Protein AF-A0A7V3CQM9-F1 (afdb_monomer)

Nearest PDB structures (foldseek):
  2nn4-assembly1_A  TM=9.702E-01  e=4.933E+00  Bacillus subtilis
  3nxs-assembly1_A-2  TM=5.792E-01  e=7.124E+00  Mycolicibacterium smegmatis MC2 155

Secondary structure (DSSP, 8-state):
-HHHHHHHHHHHHHHHHHHHHHHHHHHHHSS---------HHHHHHHHHHHHHHTTSS-HHHHHHHHHHHH-

Structure (mmCIF, N/CA/C/O backbone):
data_AF-A0A7V3CQM9-F1
#
_entry.id   AF-A0A7V3CQM9-F1
#
loop_
_atom_site.group_PDB
_atom_site.id
_atom_site.type_symbol
_atom_site.label_atom_id
_atom_site.label_alt_id
_atom_site.label_comp_id
_atom_site.label_asym_id
_atom_site.label_entity_id
_atom_site.label_seq_id
_atom_site.pdbx_PDB_ins_code
_atom_site.Cartn_x
_atom_site.Cartn_y
_atom_site.Cartn_z
_atom_site.occupancy
_atom_site.B_iso_or_equiv
_atom_site.auth_seq_id
_atom_site.auth_comp_id
_atom_site.auth_asym_id
_atom_site.auth_atom_id
_atom_site.pdbx_PDB_model_num
ATOM 1 N N . MET A 1 1 ? -25.783 12.860 12.835 1.00 60.44 1 MET A N 1
ATOM 2 C CA . MET A 1 1 ? -25.590 11.575 13.552 1.00 60.44 1 MET A CA 1
ATOM 3 C C . MET A 1 1 ? -25.025 10.458 12.673 1.00 60.44 1 MET A C 1
ATOM 5 O O . MET A 1 1 ? -24.356 9.581 13.198 1.00 60.44 1 MET A O 1
ATOM 9 N N . THR A 1 2 ? -25.227 10.478 11.353 1.00 67.69 2 THR A N 1
ATOM 10 C CA . THR A 1 2 ? -24.658 9.487 10.417 1.00 67.69 2 THR A CA 1
ATOM 11 C C . THR A 1 2 ? -23.151 9.653 10.187 1.00 67.69 2 THR A C 1
ATOM 13 O O . THR A 1 2 ? -22.436 8.662 10.119 1.00 67.69 2 THR A O 1
ATOM 16 N N . THR A 1 3 ? -22.652 10.892 10.144 1.00 75.25 3 THR A N 1
ATOM 17 C CA . THR A 1 3 ? -21.230 11.218 9.912 1.00 75.25 3 THR A CA 1
ATOM 18 C C . THR A 1 3 ? -20.301 10.757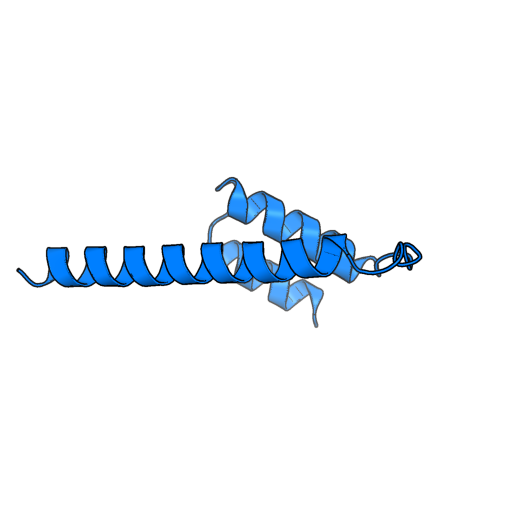 11.035 1.00 75.25 3 THR A C 1
ATOM 20 O O . THR A 1 3 ? -19.208 10.264 10.783 1.00 75.25 3 THR A O 1
ATOM 23 N N . THR A 1 4 ? -20.731 10.862 12.291 1.00 77.19 4 THR A N 1
ATOM 24 C CA . THR A 1 4 ? -19.964 10.378 13.449 1.00 77.19 4 THR A CA 1
ATOM 25 C C . THR A 1 4 ? -19.848 8.854 13.460 1.00 77.19 4 THR A C 1
ATOM 27 O O . THR A 1 4 ? -18.802 8.320 13.827 1.00 77.19 4 THR A O 1
ATOM 30 N N . LEU A 1 5 ? -20.895 8.160 13.005 1.00 78.00 5 LEU A N 1
ATOM 31 C CA . LEU A 1 5 ? -20.946 6.702 12.868 1.00 78.00 5 LEU A CA 1
ATOM 32 C C . LEU A 1 5 ? -20.024 6.208 11.747 1.00 78.00 5 LEU A C 1
ATOM 34 O O . LEU A 1 5 ? -19.256 5.271 11.944 1.00 78.00 5 LEU A O 1
ATOM 38 N N . THR A 1 6 ? -20.022 6.872 10.590 1.00 79.62 6 THR A N 1
ATOM 39 C CA . THR A 1 6 ? -19.101 6.518 9.500 1.00 79.62 6 THR A CA 1
ATOM 40 C C . THR A 1 6 ? -17.643 6.776 9.865 1.00 79.62 6 THR A C 1
ATOM 42 O O . THR A 1 6 ? -16.799 5.928 9.585 1.00 79.62 6 THR A O 1
ATOM 45 N N . ILE A 1 7 ? -17.331 7.887 10.541 1.00 82.75 7 ILE A N 1
ATOM 46 C CA . ILE A 1 7 ? -15.958 8.199 10.975 1.00 82.75 7 ILE A CA 1
ATOM 47 C C . ILE A 1 7 ? -15.444 7.172 11.992 1.00 82.75 7 ILE A C 1
ATOM 49 O O . ILE A 1 7 ? -14.308 6.711 11.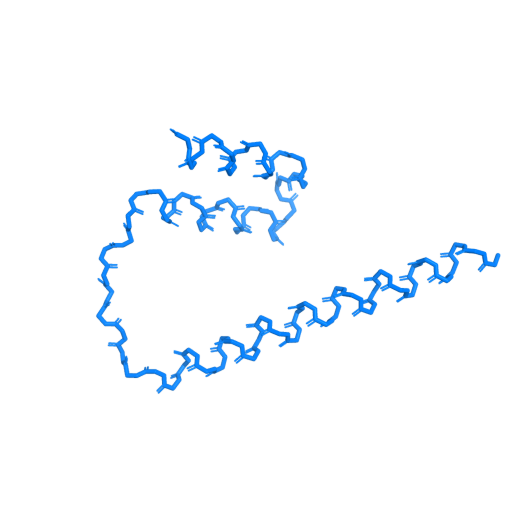881 1.00 82.75 7 ILE A O 1
ATOM 53 N N . THR A 1 8 ? -16.270 6.775 12.962 1.00 85.69 8 THR A N 1
ATOM 54 C CA . THR A 1 8 ? -15.876 5.775 13.970 1.00 85.69 8 THR A CA 1
ATOM 55 C C . THR A 1 8 ? -15.677 4.389 13.366 1.00 85.69 8 THR A C 1
ATOM 57 O O . THR A 1 8 ? -14.695 3.725 13.696 1.00 85.69 8 THR A O 1
ATOM 60 N N . VAL A 1 9 ? -16.529 3.974 12.424 1.00 85.88 9 VAL A N 1
ATOM 61 C CA . VAL A 1 9 ? -16.339 2.715 11.683 1.00 85.88 9 VAL A CA 1
ATOM 62 C C . VAL A 1 9 ? -15.061 2.760 10.844 1.00 85.88 9 VAL A C 1
ATOM 64 O O . VAL A 1 9 ? -14.275 1.815 10.879 1.00 85.88 9 VAL A O 1
ATOM 67 N N . LEU A 1 10 ? -14.800 3.867 10.142 1.00 81.44 10 LEU A N 1
ATOM 68 C CA . LEU A 1 10 ? -13.586 4.027 9.339 1.00 81.44 10 LEU A CA 1
ATOM 69 C C . LEU A 1 10 ? -12.322 3.927 10.209 1.00 81.44 10 LEU A C 1
ATOM 71 O O . LEU A 1 10 ? -11.388 3.202 9.868 1.00 81.44 10 LEU A O 1
ATOM 75 N N . LEU A 1 11 ? -12.316 4.601 11.363 1.00 84.75 11 LEU A N 1
ATOM 76 C CA . LEU A 1 11 ? -11.222 4.536 12.334 1.00 84.75 11 LEU A CA 1
ATOM 77 C C . LEU A 1 11 ? -11.009 3.115 12.864 1.00 84.75 11 LEU A C 1
ATOM 79 O O . LEU A 1 11 ? -9.866 2.662 12.937 1.00 84.75 11 LEU A O 1
ATOM 83 N N . ALA A 1 12 ? -12.086 2.392 13.181 1.00 86.00 12 ALA A N 1
ATOM 84 C CA . ALA A 1 12 ? -12.005 1.008 13.641 1.00 86.00 12 ALA A CA 1
ATOM 85 C C . ALA A 1 12 ? -11.390 0.083 12.575 1.00 86.00 12 ALA A C 1
ATOM 87 O O . ALA A 1 12 ? -10.534 -0.745 12.893 1.00 86.00 12 ALA A O 1
ATOM 88 N N . VAL A 1 13 ? -11.757 0.263 11.302 1.00 81.75 13 VAL A N 1
ATOM 89 C CA . VAL A 1 13 ? -11.203 -0.512 10.179 1.00 81.75 13 VAL A CA 1
ATOM 90 C C . VAL A 1 13 ? -9.714 -0.218 9.979 1.00 81.75 13 VAL A C 1
ATOM 92 O O . VAL A 1 13 ? -8.917 -1.147 9.838 1.00 81.75 13 VAL A O 1
ATOM 95 N N . VAL A 1 14 ? -9.309 1.056 10.021 1.00 84.25 14 VAL A N 1
ATOM 96 C CA . VAL A 1 14 ? -7.893 1.449 9.907 1.00 84.25 14 VAL A CA 1
ATOM 97 C C . VAL A 1 14 ? -7.077 0.889 11.076 1.00 84.25 14 VAL A C 1
ATOM 99 O O . VAL A 1 14 ? -6.004 0.322 10.863 1.00 84.25 14 VAL A O 1
ATOM 102 N N . ALA A 1 15 ? -7.596 0.977 12.303 1.00 82.50 15 ALA A N 1
ATOM 103 C CA . ALA A 1 15 ? -6.944 0.423 13.486 1.00 82.50 15 ALA A CA 1
ATOM 104 C C . ALA A 1 15 ? -6.777 -1.103 13.391 1.00 82.50 15 ALA A C 1
ATOM 106 O O . ALA A 1 15 ? -5.694 -1.618 13.676 1.00 82.50 15 ALA A O 1
ATOM 107 N N . ALA A 1 16 ? -7.799 -1.825 12.923 1.00 80.69 16 ALA A N 1
ATOM 108 C CA . ALA A 1 16 ? -7.732 -3.270 12.711 1.00 80.69 16 ALA A CA 1
ATOM 109 C C . ALA A 1 16 ? -6.699 -3.654 11.633 1.00 80.69 16 ALA A C 1
ATOM 111 O O . ALA A 1 16 ? -5.909 -4.580 11.832 1.00 80.69 16 ALA A O 1
ATOM 112 N N . ALA A 1 17 ? -6.633 -2.909 10.525 1.00 77.62 17 ALA A N 1
ATOM 113 C CA . ALA A 1 17 ? -5.640 -3.123 9.471 1.00 77.62 17 ALA A CA 1
ATOM 114 C C . ALA A 1 17 ? -4.198 -2.873 9.964 1.00 77.62 17 ALA A C 1
ATOM 116 O O . ALA A 1 17 ? -3.276 -3.650 9.676 1.00 77.62 17 ALA A O 1
ATOM 117 N N . LEU A 1 18 ? -3.992 -1.823 10.765 1.00 78.44 18 LEU A N 1
ATOM 118 C CA . LEU A 1 18 ? -2.707 -1.536 11.411 1.00 78.44 18 LEU A CA 1
ATOM 119 C C . LEU A 1 18 ? -2.326 -2.612 12.438 1.00 78.44 18 LEU A C 1
ATOM 121 O O . LEU A 1 18 ? -1.161 -3.002 12.531 1.00 78.44 18 LEU A O 1
ATOM 125 N N . TRP A 1 19 ? -3.296 -3.132 13.188 1.00 78.06 19 TRP A N 1
ATOM 126 C CA . TRP A 1 19 ? -3.058 -4.206 14.148 1.00 78.06 19 TRP A CA 1
ATOM 127 C C . TRP A 1 19 ? -2.647 -5.507 13.448 1.00 78.06 19 TRP A C 1
ATOM 129 O O . TRP A 1 19 ? -1.644 -6.123 13.819 1.00 78.06 19 TRP A O 1
ATOM 139 N N . GLN A 1 20 ? -3.340 -5.871 12.367 1.00 73.06 20 GLN A N 1
ATOM 140 C CA . GLN A 1 20 ? -3.051 -7.077 11.594 1.00 73.06 20 GLN A CA 1
ATOM 141 C C . GLN A 1 20 ? -1.682 -7.011 10.901 1.00 73.06 20 GLN A C 1
ATOM 143 O O . GLN A 1 20 ? -0.902 -7.963 10.963 1.00 73.06 20 GLN A O 1
ATOM 148 N N . SER A 1 21 ? -1.333 -5.869 10.302 1.00 69.69 21 SER A N 1
ATOM 149 C CA . SER A 1 21 ? -0.017 -5.673 9.675 1.00 69.69 21 SER A CA 1
ATOM 150 C C . SER A 1 21 ? 1.135 -5.742 10.686 1.00 69.69 21 SER A C 1
ATOM 152 O O . SER A 1 21 ? 2.182 -6.334 10.398 1.00 69.69 21 SER A O 1
ATOM 154 N N . ARG A 1 22 ? 0.940 -5.227 11.909 1.00 69.19 22 ARG A N 1
ATOM 155 C CA . ARG A 1 22 ? 1.903 -5.366 13.014 1.00 69.19 22 ARG A CA 1
ATOM 156 C C . ARG A 1 22 ? 2.040 -6.808 13.495 1.00 69.19 22 ARG A C 1
ATOM 158 O O . ARG A 1 22 ? 3.164 -7.246 13.733 1.00 69.19 22 ARG A O 1
ATOM 165 N N . ARG A 1 23 ? 0.936 -7.556 13.590 1.00 61.44 23 ARG A N 1
ATOM 166 C CA . ARG A 1 23 ? 0.915 -8.995 13.925 1.00 61.44 23 ARG A CA 1
ATOM 167 C C . ARG A 1 23 ? 1.701 -9.823 12.908 1.00 61.44 23 ARG A C 1
ATOM 169 O O . ARG A 1 23 ? 2.550 -10.619 13.301 1.00 61.44 23 ARG A O 1
ATOM 176 N N . ILE A 1 24 ? 1.483 -9.582 11.615 1.00 60.28 24 ILE A N 1
ATOM 177 C CA . ILE A 1 24 ? 2.215 -10.246 10.523 1.00 60.28 24 ILE A CA 1
ATOM 178 C C . ILE A 1 24 ? 3.704 -9.876 10.571 1.00 60.28 24 ILE A C 1
ATOM 180 O O . ILE A 1 24 ? 4.567 -10.738 10.425 1.00 60.28 24 ILE A O 1
ATOM 184 N N . SER A 1 25 ? 4.020 -8.613 10.863 1.00 56.88 25 SER A N 1
ATOM 185 C CA . SER A 1 25 ? 5.404 -8.136 10.996 1.00 56.88 25 SER A CA 1
ATOM 186 C C . SER A 1 25 ? 6.115 -8.671 12.248 1.00 56.88 25 SER A C 1
ATOM 188 O O . SER A 1 25 ? 7.334 -8.820 12.254 1.00 56.88 25 SER A O 1
ATOM 190 N N . ALA A 1 26 ? 5.383 -8.954 13.329 1.00 55.69 26 ALA A N 1
ATOM 191 C CA . ALA A 1 26 ? 5.920 -9.611 14.521 1.00 55.69 26 ALA A CA 1
ATOM 192 C C . ALA A 1 26 ? 6.239 -11.087 14.245 1.00 55.69 26 ALA A C 1
ATOM 194 O O . ALA A 1 26 ? 7.317 -11.545 14.606 1.00 55.69 26 ALA A O 1
ATOM 195 N N . LEU A 1 27 ? 5.364 -11.790 13.520 1.00 52.97 27 LEU A N 1
ATOM 196 C CA . LEU A 1 27 ? 5.612 -13.164 13.074 1.00 52.97 27 LEU A CA 1
ATOM 197 C C . LEU A 1 27 ? 6.758 -13.250 12.048 1.00 52.97 27 LEU A C 1
ATOM 199 O O . LEU A 1 27 ? 7.511 -14.217 12.026 1.00 52.97 27 LEU A O 1
ATOM 203 N N . ALA A 1 28 ? 6.936 -12.213 11.224 1.00 53.59 28 ALA A N 1
ATOM 204 C CA . ALA A 1 28 ? 8.054 -12.117 10.288 1.00 53.59 28 ALA A CA 1
ATOM 205 C C . ALA A 1 28 ? 9.413 -11.883 10.976 1.00 53.59 28 ALA A C 1
ATOM 207 O O . ALA A 1 28 ? 10.443 -12.177 10.376 1.00 53.59 28 ALA A O 1
ATOM 208 N N . ARG A 1 29 ? 9.434 -11.373 12.217 1.00 53.72 29 ARG A N 1
ATOM 209 C CA . ARG A 1 29 ? 10.671 -11.140 12.986 1.00 53.72 29 ARG A CA 1
ATOM 210 C C . ARG A 1 29 ? 11.231 -12.400 13.647 1.00 53.72 29 ARG A C 1
ATOM 212 O O . ARG A 1 29 ? 12.425 -12.443 13.910 1.00 53.72 29 ARG A O 1
ATOM 219 N N . THR A 1 30 ? 10.401 -13.413 13.883 1.00 52.56 30 THR A N 1
ATOM 220 C CA . THR A 1 30 ? 10.822 -14.732 14.388 1.00 52.56 30 THR A CA 1
ATOM 221 C C . THR A 1 30 ? 11.017 -15.769 13.284 1.00 52.56 30 THR A C 1
ATOM 223 O O . THR A 1 30 ? 11.464 -16.879 13.564 1.00 52.56 30 THR A O 1
ATOM 226 N N . ALA A 1 31 ? 10.730 -15.427 12.024 1.00 51.97 31 ALA A N 1
ATOM 227 C CA . ALA A 1 31 ? 11.101 -16.271 10.898 1.00 51.97 31 ALA A CA 1
ATOM 228 C C . ALA A 1 31 ? 12.640 -16.304 10.779 1.00 51.97 31 ALA A C 1
ATOM 230 O O . ALA A 1 31 ? 13.256 -15.232 10.772 1.00 51.97 31 ALA A O 1
ATOM 231 N N . PRO A 1 32 ? 13.270 -17.493 10.674 1.00 49.44 32 PRO A N 1
ATOM 232 C CA . PRO A 1 32 ? 14.714 -17.601 10.481 1.00 49.44 32 PRO A CA 1
ATOM 233 C C . PRO A 1 32 ? 15.077 -16.758 9.269 1.00 49.44 32 PRO A C 1
ATOM 235 O O . PRO A 1 32 ? 14.347 -16.830 8.278 1.00 49.44 32 PRO A O 1
ATOM 238 N N . ALA A 1 33 ? 16.123 -15.929 9.398 1.00 54.94 33 ALA A N 1
ATOM 239 C CA . ALA A 1 33 ? 16.572 -14.945 8.418 1.00 54.94 33 ALA A CA 1
ATOM 240 C C . ALA A 1 33 ? 16.244 -15.418 7.002 1.00 54.94 33 ALA A C 1
ATOM 242 O O . ALA A 1 33 ? 16.968 -16.232 6.427 1.00 54.94 33 ALA A O 1
ATOM 243 N N . ARG A 1 34 ? 15.090 -14.975 6.473 1.00 53.75 34 ARG A N 1
ATOM 244 C CA . ARG A 1 34 ? 14.686 -15.315 5.114 1.00 53.75 34 ARG A CA 1
ATOM 245 C C . ARG A 1 34 ? 15.822 -14.779 4.280 1.00 53.75 34 ARG A C 1
ATOM 247 O O . ARG A 1 34 ? 15.998 -13.561 4.219 1.00 53.75 34 ARG A O 1
ATOM 254 N N . VAL A 1 35 ? 16.598 -15.694 3.698 1.00 51.66 35 VAL A N 1
ATOM 255 C CA . VAL A 1 35 ? 17.478 -15.434 2.565 1.00 51.66 35 VAL A CA 1
ATOM 256 C C . VAL A 1 35 ? 16.756 -14.373 1.758 1.00 51.66 35 VAL A C 1
ATOM 258 O O . VAL A 1 35 ? 15.612 -14.609 1.353 1.00 51.66 35 VAL A O 1
ATOM 261 N N . ARG A 1 36 ? 17.335 -13.168 1.671 1.00 55.66 36 ARG A N 1
ATOM 262 C CA . ARG A 1 36 ? 16.818 -12.086 0.835 1.00 55.66 36 ARG A CA 1
ATOM 263 C C . ARG A 1 36 ? 16.827 -12.647 -0.580 1.00 55.66 36 ARG A C 1
ATOM 265 O O . ARG A 1 36 ? 17.793 -12.472 -1.311 1.00 55.66 36 ARG A O 1
ATOM 272 N N . ARG A 1 37 ? 15.781 -13.393 -0.944 1.00 58.66 37 ARG A N 1
ATOM 273 C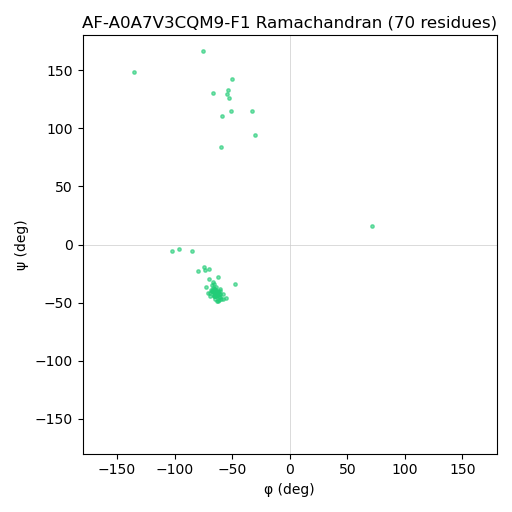 CA . ARG A 1 37 ? 15.491 -13.709 -2.329 1.00 58.66 37 ARG A CA 1
ATOM 274 C C . ARG A 1 37 ? 15.473 -12.343 -2.998 1.00 58.66 37 ARG A C 1
ATOM 276 O O . ARG A 1 37 ? 14.806 -11.457 -2.450 1.00 58.66 37 ARG A O 1
ATOM 283 N N . PRO A 1 38 ? 16.249 -12.135 -4.070 1.00 58.12 38 PRO A N 1
ATOM 284 C CA . PRO A 1 38 ? 16.179 -10.884 -4.798 1.00 58.12 38 PRO A CA 1
ATOM 285 C C . PRO A 1 38 ? 14.701 -10.662 -5.104 1.00 58.12 38 PRO A C 1
ATOM 287 O O . PRO A 1 38 ? 14.060 -11.510 -5.728 1.00 58.12 38 PRO A O 1
ATOM 290 N N . LEU A 1 39 ? 14.135 -9.601 -4.520 1.00 62.81 39 LEU A N 1
ATOM 291 C CA . LEU A 1 39 ? 12.769 -9.205 -4.819 1.00 62.81 39 LEU A CA 1
ATOM 292 C C . LEU A 1 39 ? 12.734 -9.044 -6.333 1.00 62.81 39 LEU A C 1
ATOM 294 O O . LEU A 1 39 ? 13.622 -8.407 -6.906 1.00 62.81 39 LEU A O 1
ATOM 298 N N . SER A 1 40 ? 11.747 -9.666 -6.976 1.00 79.62 40 SER A N 1
ATOM 299 C CA . SER A 1 40 ? 11.501 -9.389 -8.388 1.00 79.62 40 SER A CA 1
ATOM 300 C C . SER A 1 40 ? 11.435 -7.862 -8.559 1.00 79.62 40 SER A C 1
ATOM 302 O O . SER A 1 40 ? 10.902 -7.193 -7.667 1.00 79.62 40 SER A O 1
ATOM 304 N N . PRO A 1 41 ? 11.948 -7.287 -9.660 1.00 82.06 41 PRO A N 1
ATOM 305 C CA . PRO A 1 41 ? 11.853 -5.849 -9.917 1.00 82.06 41 PRO A CA 1
ATOM 306 C C . PRO A 1 41 ? 10.433 -5.300 -9.699 1.00 82.06 41 PRO A C 1
ATOM 308 O O . PRO A 1 41 ? 10.261 -4.208 -9.162 1.00 82.06 41 PRO A O 1
ATOM 311 N N . VAL A 1 42 ? 9.420 -6.117 -10.007 1.00 85.94 42 VAL A N 1
ATOM 312 C CA . VAL A 1 42 ? 8.002 -5.845 -9.741 1.00 85.94 42 VAL A CA 1
ATOM 313 C C . VAL A 1 42 ? 7.724 -5.716 -8.240 1.00 85.94 42 VAL A C 1
ATOM 315 O O . VAL A 1 42 ? 7.135 -4.736 -7.805 1.00 85.94 42 VAL A O 1
ATOM 318 N N . GLN A 1 43 ? 8.194 -6.650 -7.413 1.00 84.06 43 GLN A N 1
ATOM 319 C CA . GLN A 1 43 ? 7.974 -6.614 -5.962 1.00 84.06 43 GLN A CA 1
ATOM 320 C C . GLN A 1 43 ? 8.675 -5.427 -5.285 1.00 84.06 43 GLN A C 1
ATOM 322 O O . GLN A 1 43 ? 8.148 -4.871 -4.320 1.00 84.06 43 GLN A O 1
ATOM 327 N N . GLU A 1 44 ? 9.848 -5.015 -5.774 1.00 85.62 44 GLU A N 1
ATOM 328 C CA . GLU A 1 44 ? 10.513 -3.815 -5.254 1.00 85.62 44 GLU A CA 1
ATOM 329 C C . GLU A 1 44 ? 9.743 -2.546 -5.648 1.00 85.62 44 GLU A C 1
ATOM 331 O O . GLU A 1 44 ? 9.521 -1.677 -4.803 1.00 85.62 44 GLU A O 1
ATOM 336 N N . ALA A 1 45 ? 9.252 -2.464 -6.886 1.00 89.75 45 ALA A N 1
ATOM 337 C CA . ALA A 1 45 ? 8.413 -1.356 -7.328 1.00 89.75 45 ALA A CA 1
ATOM 338 C C . ALA A 1 45 ? 7.068 -1.293 -6.567 1.00 89.75 45 ALA A C 1
ATOM 340 O O . ALA A 1 45 ? 6.680 -0.206 -6.130 1.00 89.75 45 ALA A O 1
ATOM 341 N N . GLU A 1 46 ? 6.415 -2.428 -6.277 1.00 90.94 46 GLU A N 1
ATOM 342 C CA . GLU A 1 46 ? 5.243 -2.470 -5.383 1.00 90.94 46 GLU A CA 1
ATOM 343 C C . GLU A 1 46 ? 5.578 -1.916 -3.990 1.00 90.94 46 GLU A C 1
ATOM 345 O O . GLU A 1 46 ? 4.817 -1.132 -3.415 1.00 90.94 46 GLU A O 1
ATOM 350 N N . ARG A 1 47 ? 6.745 -2.281 -3.441 1.00 89.19 47 ARG A N 1
ATOM 351 C CA . ARG A 1 47 ? 7.183 -1.822 -2.117 1.00 89.19 47 ARG A CA 1
ATOM 352 C C . ARG A 1 47 ? 7.427 -0.315 -2.081 1.00 89.19 47 ARG A C 1
ATOM 354 O O . ARG A 1 47 ? 7.103 0.333 -1.082 1.00 89.19 47 ARG A O 1
ATOM 361 N N . ILE A 1 48 ? 7.992 0.245 -3.151 1.00 91.44 48 ILE A N 1
ATOM 362 C CA . ILE A 1 48 ? 8.188 1.691 -3.295 1.00 91.44 48 ILE A CA 1
ATOM 363 C C . ILE A 1 48 ? 6.829 2.393 -3.319 1.00 91.44 48 ILE A C 1
ATOM 365 O O . ILE A 1 48 ? 6.626 3.326 -2.542 1.00 91.44 48 ILE A O 1
ATOM 369 N N . LEU A 1 49 ? 5.879 1.913 -4.126 1.00 92.81 49 LEU A N 1
ATOM 370 C CA . LEU A 1 49 ? 4.525 2.469 -4.202 1.00 92.81 49 LEU A CA 1
ATOM 371 C C . LEU A 1 49 ? 3.811 2.445 -2.848 1.00 92.81 49 LEU A C 1
ATOM 373 O O . LEU A 1 49 ? 3.283 3.467 -2.410 1.00 92.81 49 LEU A O 1
ATOM 377 N N . ALA A 1 50 ? 3.866 1.315 -2.141 1.00 90.75 50 ALA A N 1
ATOM 378 C CA . ALA A 1 50 ? 3.259 1.182 -0.82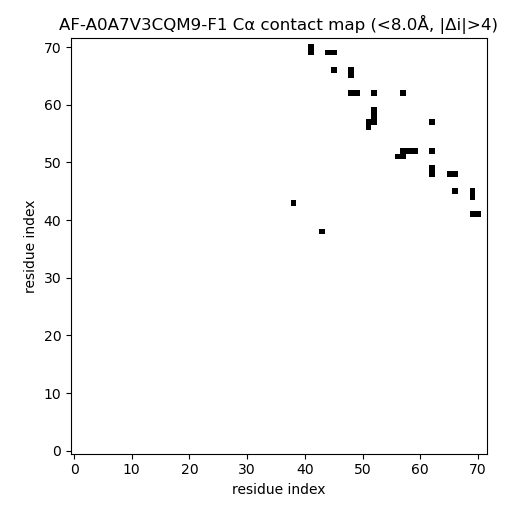0 1.00 90.75 50 ALA A CA 1
ATOM 379 C C . ALA A 1 50 ? 3.855 2.181 0.187 1.00 90.75 50 ALA A C 1
ATOM 381 O O . ALA A 1 50 ? 3.133 2.760 0.999 1.00 90.75 50 ALA A O 1
ATOM 382 N N . ARG A 1 51 ? 5.170 2.431 0.114 1.00 91.44 51 ARG A N 1
ATOM 383 C CA . ARG A 1 51 ? 5.847 3.412 0.973 1.00 91.44 51 ARG A CA 1
ATOM 384 C C . ARG A 1 51 ? 5.431 4.848 0.653 1.00 91.44 51 ARG A C 1
ATOM 386 O O . ARG A 1 51 ? 5.270 5.638 1.580 1.00 91.44 51 ARG A O 1
ATOM 393 N N . ARG A 1 52 ? 5.250 5.188 -0.625 1.00 91.44 52 ARG A N 1
ATOM 394 C CA . ARG A 1 52 ? 4.760 6.513 -1.042 1.00 91.44 52 ARG A CA 1
ATOM 395 C C . ARG A 1 52 ? 3.325 6.748 -0.574 1.00 91.44 52 ARG A C 1
ATOM 397 O O . ARG A 1 52 ? 3.047 7.790 0.009 1.00 91.44 52 ARG A O 1
ATOM 404 N N . TYR A 1 53 ? 2.454 5.748 -0.723 1.00 90.62 53 TYR A N 1
ATOM 405 C CA . TYR A 1 53 ? 1.074 5.810 -0.234 1.00 90.62 53 TYR A CA 1
ATOM 406 C C . TYR A 1 53 ? 1.014 5.972 1.292 1.00 90.62 53 TYR A C 1
ATOM 408 O O . TYR A 1 53 ? 0.316 6.844 1.797 1.00 90.62 53 TYR A O 1
ATOM 416 N N . ALA A 1 54 ? 1.816 5.203 2.036 1.00 91.25 54 ALA A N 1
ATOM 417 C CA . ALA A 1 54 ? 1.881 5.310 3.496 1.00 91.25 54 ALA A CA 1
ATOM 418 C C . ALA A 1 54 ? 2.380 6.680 3.990 1.00 91.25 54 ALA A C 1
ATOM 420 O O . ALA A 1 54 ? 2.027 7.099 5.089 1.00 91.25 54 ALA A O 1
ATOM 421 N N . ARG A 1 55 ? 3.199 7.373 3.189 1.00 92.69 55 ARG A N 1
ATOM 422 C CA . ARG A 1 55 ? 3.649 8.747 3.460 1.00 92.69 55 ARG A CA 1
ATOM 423 C C . ARG A 1 55 ? 2.668 9.820 2.978 1.00 92.69 55 ARG A C 1
ATOM 425 O O . ARG A 1 55 ? 2.907 10.991 3.242 1.00 92.69 55 ARG A O 1
ATOM 432 N N . GLY A 1 56 ? 1.597 9.440 2.281 1.00 88.94 56 GLY A N 1
ATOM 433 C CA . GLY A 1 56 ? 0.651 10.379 1.678 1.00 88.94 56 GLY A CA 1
ATOM 434 C C . GLY A 1 56 ? 1.208 11.130 0.465 1.00 88.94 56 GLY A C 1
ATOM 435 O O . GLY A 1 56 ? 0.637 12.136 0.069 1.00 88.94 56 GLY A O 1
ATOM 436 N N . GLU A 1 57 ? 2.311 10.660 -0.130 1.00 95.56 57 GLU A N 1
ATOM 437 C CA . GLU A 1 57 ? 2.901 11.267 -1.335 1.00 95.56 57 GLU A CA 1
ATOM 438 C C . GLU A 1 57 ? 2.073 10.979 -2.594 1.00 95.56 57 GLU A C 1
ATOM 440 O O . GLU A 1 57 ? 2.203 11.690 -3.584 1.00 95.56 57 GLU A O 1
ATOM 445 N N . ILE A 1 58 ? 1.251 9.925 -2.561 1.00 89.25 58 ILE A N 1
ATOM 446 C CA 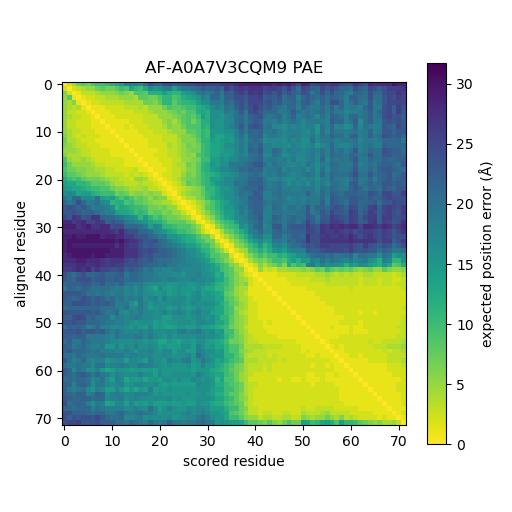. ILE A 1 58 ? 0.337 9.535 -3.640 1.00 89.25 58 ILE A CA 1
ATOM 447 C C . ILE A 1 58 ? -1.038 9.188 -3.069 1.00 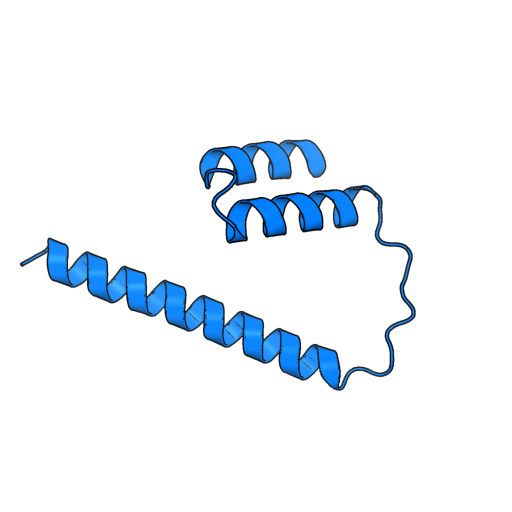89.25 58 ILE A C 1
ATOM 449 O O . ILE A 1 58 ? -1.151 8.663 -1.955 1.00 89.25 58 ILE A O 1
ATOM 453 N N . GLY A 1 59 ? -2.081 9.451 -3.854 1.00 89.19 59 GLY A N 1
ATOM 454 C CA . GLY A 1 59 ? -3.461 9.111 -3.505 1.00 89.19 59 GLY A CA 1
ATOM 455 C C . GLY A 1 59 ? -3.773 7.617 -3.653 1.00 89.19 59 GLY A C 1
ATOM 456 O O . GLY A 1 59 ? -3.037 6.861 -4.289 1.00 89.19 59 GLY A O 1
ATOM 457 N N . LEU A 1 60 ? -4.907 7.179 -3.094 1.00 90.56 60 LEU A N 1
ATOM 458 C CA . LEU A 1 60 ? -5.365 5.785 -3.193 1.00 90.56 60 LEU A CA 1
ATOM 459 C C . LEU A 1 60 ? -5.635 5.361 -4.647 1.00 90.56 60 LEU A C 1
ATOM 461 O O . LEU A 1 60 ? -5.277 4.250 -5.040 1.00 90.56 60 LEU A O 1
ATOM 465 N N . ASP A 1 61 ? -6.254 6.235 -5.442 1.00 90.31 61 ASP A N 1
ATOM 466 C CA . ASP A 1 61 ? -6.58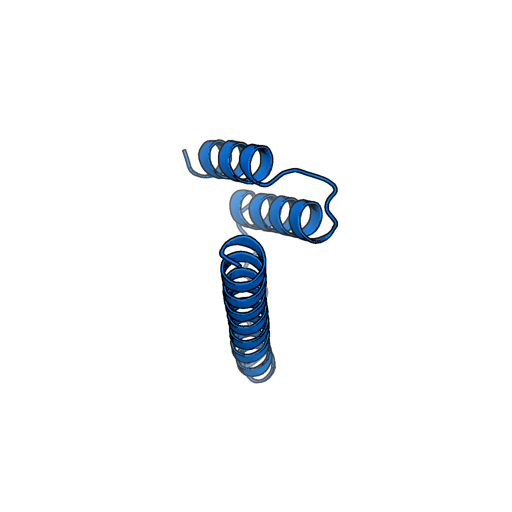5 5.947 -6.843 1.00 90.31 61 ASP A CA 1
ATOM 467 C C . ASP A 1 61 ? -5.332 5.829 -7.714 1.00 90.31 61 ASP A C 1
ATOM 469 O O . ASP A 1 61 ? -5.220 4.927 -8.546 1.00 90.31 61 ASP A O 1
ATOM 473 N N . GLU A 1 62 ? -4.353 6.698 -7.471 1.00 92.44 62 GLU A N 1
ATOM 474 C CA . GLU A 1 62 ? -3.052 6.665 -8.133 1.00 92.44 62 GLU A CA 1
ATOM 475 C C . GLU A 1 62 ? -2.278 5.392 -7.770 1.00 92.44 62 GLU A C 1
ATOM 477 O O . GLU A 1 62 ? -1.827 4.667 -8.658 1.00 92.44 62 GLU A O 1
ATOM 482 N N . TYR A 1 63 ? -2.225 5.043 -6.480 1.00 92.56 63 TYR A N 1
ATOM 483 C CA . TYR A 1 63 ? -1.623 3.797 -6.006 1.00 92.56 63 TYR A CA 1
ATOM 484 C C . TYR A 1 63 ? -2.238 2.561 -6.680 1.00 92.56 63 TYR A C 1
ATOM 486 O O . TYR A 1 63 ? -1.508 1.692 -7.160 1.00 92.56 63 TYR A O 1
ATOM 494 N N . ARG A 1 64 ? -3.575 2.495 -6.776 1.00 91.75 64 ARG A N 1
ATOM 495 C CA . ARG A 1 64 ? -4.288 1.390 -7.442 1.00 91.75 64 ARG A CA 1
ATOM 496 C C . ARG A 1 64 ? -3.974 1.309 -8.932 1.00 91.75 64 ARG A C 1
ATOM 498 O O . ARG A 1 64 ? -3.740 0.211 -9.433 1.00 91.75 64 ARG A O 1
ATOM 505 N N . ARG A 1 65 ? -3.941 2.449 -9.629 1.00 95.69 65 ARG A N 1
ATOM 506 C CA . ARG A 1 65 ? -3.610 2.506 -11.059 1.00 95.69 65 ARG A CA 1
ATOM 507 C C . ARG A 1 65 ? -2.193 1.996 -11.318 1.00 95.69 65 ARG A C 1
ATOM 509 O O . ARG A 1 65 ? -1.998 1.161 -12.195 1.00 95.69 65 ARG A O 1
ATOM 516 N N . MET A 1 66 ? -1.217 2.459 -10.538 1.00 92.56 66 MET A N 1
ATOM 517 C CA . MET A 1 66 ? 0.184 2.055 -10.694 1.00 92.56 66 MET A CA 1
ATOM 518 C C . MET A 1 66 ? 0.396 0.574 -10.359 1.00 92.56 66 MET A C 1
ATOM 520 O O . MET A 1 66 ? 1.138 -0.106 -11.062 1.00 92.56 66 MET A O 1
ATOM 524 N N . LEU A 1 67 ? -0.299 0.048 -9.345 1.00 93.56 67 LEU A N 1
ATOM 525 C CA . LEU A 1 67 ? -0.299 -1.385 -9.035 1.00 93.56 67 LEU A CA 1
ATOM 526 C C . LEU A 1 67 ? -0.864 -2.242 -10.170 1.00 93.56 67 LEU A C 1
ATOM 528 O O . LEU A 1 67 ? -0.341 -3.322 -10.427 1.00 93.56 67 LEU A O 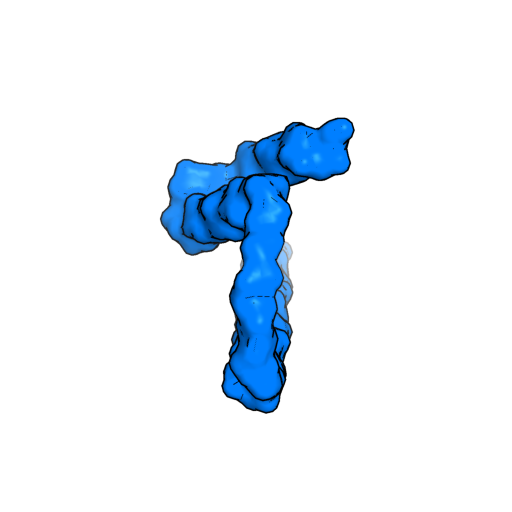1
ATOM 532 N N . ALA A 1 68 ? -1.927 -1.779 -10.833 1.00 93.44 68 ALA A N 1
ATOM 533 C CA . ALA A 1 68 ? -2.521 -2.495 -11.957 1.00 93.44 68 ALA A CA 1
ATOM 534 C C . ALA A 1 68 ? -1.553 -2.582 -13.145 1.00 93.44 68 ALA A C 1
ATOM 536 O O . ALA A 1 68 ? -1.405 -3.654 -13.718 1.00 93.44 68 ALA A O 1
ATOM 537 N N . ILE A 1 69 ? -0.842 -1.489 -13.455 1.00 93.12 69 ILE A N 1
ATOM 538 C CA . ILE A 1 69 ? 0.186 -1.457 -14.511 1.00 93.12 69 ILE A CA 1
ATOM 539 C C . ILE A 1 69 ? 1.316 -2.445 -14.210 1.00 93.12 69 ILE A C 1
ATOM 541 O O . ILE A 1 69 ? 1.815 -3.110 -15.104 1.00 93.12 69 ILE A O 1
ATOM 545 N N . LEU A 1 70 ? 1.727 -2.544 -12.948 1.00 90.81 70 LEU A N 1
ATOM 546 C CA . LEU A 1 70 ? 2.882 -3.345 -12.553 1.00 90.81 70 LEU A CA 1
ATOM 547 C C . LEU A 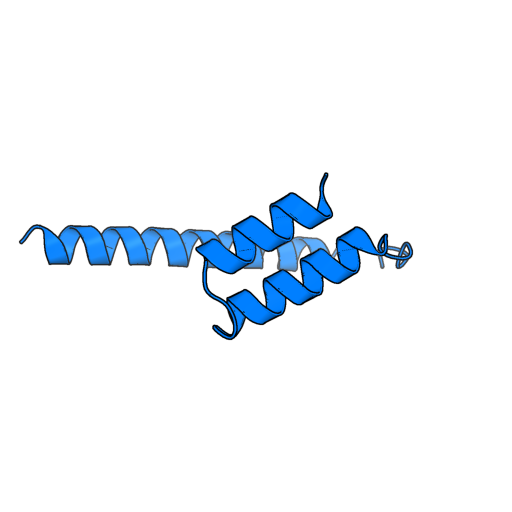1 70 ? 2.630 -4.864 -12.573 1.00 90.81 70 LEU A C 1
ATOM 549 O O . LEU A 1 70 ? 3.579 -5.645 -12.546 1.00 90.81 70 LEU A O 1
ATOM 553 N N . ARG A 1 71 ? 1.359 -5.278 -12.544 1.00 84.50 71 ARG A N 1
ATOM 554 C CA . ARG A 1 71 ? 0.923 -6.684 -12.483 1.00 84.50 71 ARG A CA 1
ATOM 555 C C . ARG A 1 71 ? 0.439 -7.231 -13.821 1.00 84.50 71 ARG A C 1
ATOM 557 O O . ARG A 1 71 ? 0.097 -8.412 -13.876 1.00 84.50 71 ARG A O 1
ATOM 564 N N . HIS A 1 72 ? 0.355 -6.374 -14.832 1.00 78.12 72 HIS A N 1
ATOM 565 C CA . HIS A 1 72 ? -0.138 -6.708 -16.157 1.00 78.12 72 HIS A CA 1
ATOM 566 C C . HIS A 1 72 ? 1.014 -6.864 -17.148 1.00 78.12 72 HIS A C 1
ATOM 568 O O . HIS A 1 72 ? 0.847 -7.704 -18.062 1.00 78.12 72 HIS A O 1
#

Solvent-accessible surface area (backbone atoms only — not comparable to full-atom values): 4271 Å² total; per-residue (Å²): 118,67,66,64,52,52,52,51,51,50,50,51,52,52,52,52,51,54,50,52,53,49,51,53,52,55,57,58,69,74,45,72,82,68,74,80,65,80,64,52,73,55,56,49,51,50,53,52,51,54,53,35,41,76,69,62,77,42,54,73,69,55,52,52,52,54,52,53,62,66,76,106

pLDDT: mean 78.14, std 14.37, range [49.44, 95.69]

Radius of gyration: 16.12 Å; Cα contacts (8 Å, |Δi|>4): 17; chains: 1; bounding box: 43×29×31 Å

Sequence (72 aa):
MTTTLTITVLLAVVAAALWQSRRISALARTAPARVRRPLSPVQEAERILARRYARGEIGLDEYRRMLAILRH

Foldseek 3Di:
DVVVVVVVVVVVVVVVVVVVVVVVVVVVVPPDPPPPPPQDPLRVVLVVLVVCVVVVVDDPVRSVVVNVVSVD

Mean predicted aligned error: 12.95 Å